Protein AF-A0A3C0QRK4-F1 (afdb_monomer_lite)

Secondary structure (DSSP, 8-state):
-PPPPPPPPPPPPPPPPPPPPPP-PPPPPPPPPPPTT--HHHHHHHHHHHHHHHHHTTSS--

pLDDT: mean 86.59, std 7.75, range [59.94, 97.0]

Structure (mmCIF, N/CA/C/O backbone):
data_AF-A0A3C0QRK4-F1
#
_entry.id   AF-A0A3C0QRK4-F1
#
loop_
_atom_site.group_PDB
_atom_site.id
_atom_site.type_symbol
_atom_site.label_atom_id
_atom_site.label_alt_id
_atom_site.label_comp_id
_atom_site.label_a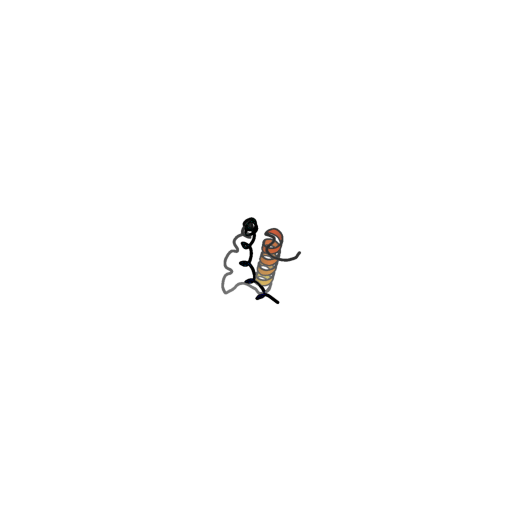sym_id
_atom_site.label_entity_id
_atom_site.label_seq_id
_atom_site.pdbx_PDB_ins_code
_atom_site.Cartn_x
_atom_site.Cartn_y
_atom_site.Cartn_z
_atom_site.occupancy
_atom_site.B_iso_or_equiv
_atom_site.auth_seq_id
_atom_site.auth_comp_id
_atom_site.auth_asym_id
_atom_site.auth_atom_id
_atom_site.pdbx_PDB_model_num
ATOM 1 N N . THR A 1 1 ? -17.655 -0.598 72.606 1.00 70.62 1 THR A N 1
ATOM 2 C CA . THR A 1 1 ? -17.752 -0.038 71.240 1.00 70.62 1 THR A CA 1
ATOM 3 C C . THR A 1 1 ? -17.751 -1.207 70.272 1.00 70.62 1 THR A C 1
ATOM 5 O O . THR A 1 1 ? -16.938 -2.104 70.444 1.00 70.62 1 THR A O 1
ATOM 8 N N . GLY A 1 2 ? -18.758 -1.298 69.398 1.00 59.94 2 GLY A N 1
ATOM 9 C CA . GLY A 1 2 ? -19.032 -2.490 68.576 1.00 59.94 2 GLY A CA 1
ATOM 10 C C . GLY A 1 2 ? -18.126 -2.620 67.347 1.00 59.94 2 GLY A C 1
ATOM 11 O O . GLY A 1 2 ? -17.542 -1.632 66.911 1.00 59.94 2 GLY A O 1
ATOM 12 N N . ALA A 1 3 ? -18.009 -3.840 66.813 1.00 69.25 3 ALA A N 1
ATOM 13 C CA . ALA A 1 3 ? -17.183 -4.161 65.650 1.00 69.25 3 ALA A CA 1
ATOM 14 C C . ALA A 1 3 ? -17.622 -3.380 64.396 1.00 69.25 3 ALA A C 1
ATOM 16 O O . ALA A 1 3 ? -18.809 -3.333 64.074 1.00 69.25 3 ALA A O 1
ATOM 17 N N . THR A 1 4 ? -16.661 -2.787 63.686 1.00 78.88 4 THR A N 1
ATOM 18 C CA . THR A 1 4 ? -16.875 -2.199 62.357 1.00 78.88 4 THR A CA 1
ATOM 19 C C . THR A 1 4 ? -17.386 -3.283 61.402 1.00 78.88 4 THR A C 1
ATOM 21 O O . THR A 1 4 ? -16.794 -4.358 61.319 1.00 78.88 4 THR A O 1
ATOM 24 N N . GLY A 1 5 ? -18.505 -3.023 60.719 1.00 77.12 5 GLY A N 1
ATOM 25 C CA . GLY A 1 5 ? -19.115 -3.964 59.775 1.00 77.12 5 GLY A CA 1
ATOM 26 C C . GLY A 1 5 ? -18.257 -4.205 58.527 1.00 77.12 5 GLY A C 1
ATOM 27 O O . GLY A 1 5 ? -17.384 -3.403 58.202 1.00 77.12 5 GLY A O 1
ATOM 28 N N . ALA A 1 6 ? -18.509 -5.317 57.832 1.00 79.69 6 ALA A N 1
ATOM 29 C CA . ALA A 1 6 ? -17.793 -5.676 56.610 1.00 79.69 6 ALA A CA 1
ATOM 30 C C . ALA A 1 6 ? -18.014 -4.639 55.492 1.00 79.69 6 ALA A C 1
ATOM 32 O O . ALA A 1 6 ? -19.137 -4.178 55.280 1.00 79.69 6 ALA A O 1
ATOM 33 N N . THR A 1 7 ? -16.947 -4.299 54.764 1.00 81.75 7 THR A N 1
ATOM 34 C CA . THR A 1 7 ? -17.023 -3.500 53.533 1.00 81.75 7 THR A CA 1
ATOM 35 C C . THR A 1 7 ? -17.919 -4.209 52.511 1.00 81.75 7 THR A C 1
ATOM 37 O O . THR A 1 7 ? -17.818 -5.424 52.342 1.00 81.75 7 THR A O 1
ATOM 40 N N . GLY A 1 8 ? -18.818 -3.463 51.862 1.00 80.38 8 GLY A N 1
ATOM 41 C CA . GLY A 1 8 ? -19.732 -3.998 50.846 1.00 80.38 8 GLY A CA 1
ATOM 42 C C . GLY A 1 8 ? -19.007 -4.502 49.593 1.00 80.38 8 GLY A C 1
ATOM 43 O O . GLY A 1 8 ? -17.854 -4.153 49.361 1.00 80.38 8 GLY A O 1
ATOM 44 N N . ALA A 1 9 ? -19.686 -5.329 48.794 1.00 83.69 9 ALA A N 1
ATOM 45 C CA . ALA A 1 9 ? -19.137 -5.857 47.546 1.00 83.69 9 ALA A CA 1
ATOM 46 C C . ALA A 1 9 ? -18.873 -4.740 46.519 1.00 83.69 9 ALA A C 1
ATOM 48 O O . ALA A 1 9 ? -19.660 -3.796 46.413 1.00 83.69 9 ALA A O 1
ATOM 49 N N . ASP A 1 10 ? -17.797 -4.883 45.743 1.00 83.25 10 ASP A N 1
ATOM 50 C CA . ASP A 1 10 ? -17.504 -3.998 44.616 1.00 83.25 10 ASP A CA 1
ATOM 51 C C . ASP A 1 10 ? -18.646 -4.051 43.583 1.00 83.25 10 ASP A C 1
ATOM 53 O O . ASP A 1 10 ? -19.218 -5.109 43.305 1.00 83.25 10 ASP A O 1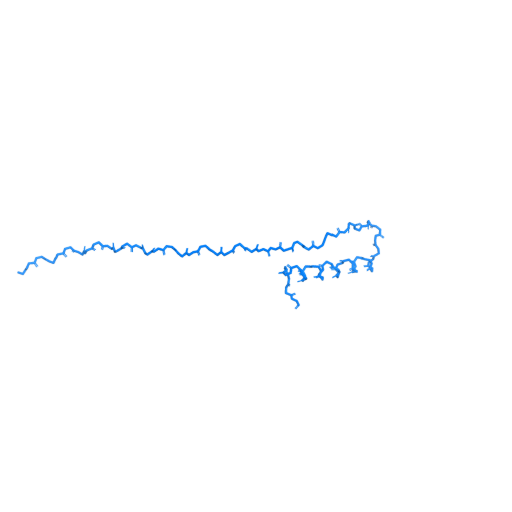
ATOM 57 N N . GLY A 1 11 ? -19.013 -2.890 43.035 1.00 83.38 11 GLY A N 1
ATOM 58 C CA . GLY A 1 11 ? -20.109 -2.770 42.072 1.00 83.38 11 GLY A CA 1
ATOM 59 C C . GLY A 1 11 ? -19.808 -3.436 40.723 1.00 83.38 11 GLY A C 1
ATOM 60 O O . GLY A 1 11 ? -18.654 -3.651 40.357 1.00 83.38 11 GLY A O 1
ATOM 61 N N . ALA A 1 12 ? -20.857 -3.736 39.952 1.00 86.19 12 ALA A N 1
ATOM 62 C CA . ALA A 1 12 ? -20.706 -4.314 38.618 1.00 86.19 12 ALA A CA 1
ATOM 63 C C . ALA A 1 12 ? -19.935 -3.370 37.674 1.00 86.19 12 ALA A C 1
ATOM 65 O O . ALA A 1 12 ? -20.203 -2.167 37.626 1.00 86.19 12 ALA A O 1
ATOM 66 N N . THR A 1 13 ? -19.001 -3.918 36.892 1.00 85.38 13 THR A N 1
ATOM 67 C CA . THR A 1 13 ? -18.342 -3.193 35.796 1.00 85.38 13 THR A CA 1
ATOM 68 C C . THR A 1 13 ? -19.383 -2.749 34.760 1.00 85.38 13 THR A C 1
ATOM 70 O O . THR A 1 13 ? -20.301 -3.503 34.439 1.00 85.38 13 THR A O 1
ATOM 73 N N . GLY A 1 14 ? -19.257 -1.519 34.251 1.00 87.69 14 GLY A N 1
ATOM 74 C CA . GLY A 1 14 ? -20.17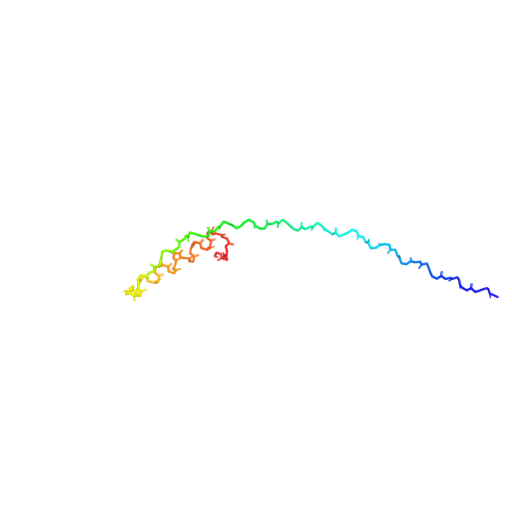5 -0.959 33.254 1.00 87.69 14 GLY A CA 1
ATOM 75 C C . GLY A 1 14 ? -20.138 -1.684 31.897 1.00 87.69 14 GLY A C 1
ATOM 76 O O . GLY A 1 14 ? -19.266 -2.524 31.665 1.00 87.69 14 GLY A O 1
ATOM 77 N N . PRO A 1 15 ? -21.070 -1.363 30.980 1.00 91.88 15 PRO A N 1
ATOM 78 C CA . PRO A 1 15 ? -21.116 -1.993 29.665 1.00 91.88 15 PRO A CA 1
ATOM 79 C C . PRO A 1 15 ? -19.855 -1.683 28.846 1.00 91.88 15 PRO A C 1
ATOM 81 O O . PRO A 1 15 ? -19.336 -0.566 28.875 1.00 91.88 15 PRO A O 1
ATOM 84 N N . THR A 1 16 ? -19.380 -2.665 28.079 1.00 88.25 16 THR A N 1
ATOM 85 C CA . THR A 1 16 ? -18.346 -2.458 27.055 1.00 88.25 16 THR A CA 1
ATOM 86 C C . THR A 1 16 ? -18.876 -1.533 25.951 1.00 88.25 16 THR A C 1
ATOM 88 O O . THR A 1 16 ? -20.041 -1.629 25.568 1.00 88.25 16 THR A O 1
ATOM 91 N N . GLY A 1 17 ? -18.032 -0.626 25.445 1.00 89.94 17 GLY A N 1
ATOM 92 C CA . GLY A 1 17 ? -18.386 0.279 24.345 1.00 89.94 17 GLY A CA 1
ATOM 93 C C . GLY A 1 17 ? -18.620 -0.444 23.012 1.00 89.94 17 GLY A C 1
ATOM 94 O O . GLY A 1 17 ? -18.259 -1.609 22.853 1.00 89.94 17 GLY A O 1
ATOM 95 N N . ALA A 1 18 ? -19.219 0.254 22.045 1.00 90.44 18 ALA A N 1
ATOM 96 C CA . ALA A 1 18 ? -19.455 -0.292 20.710 1.00 90.44 18 ALA A CA 1
ATOM 97 C C . ALA A 1 18 ? -18.136 -0.586 19.971 1.00 90.44 18 ALA A C 1
ATOM 99 O O . ALA A 1 18 ? -17.188 0.199 20.041 1.00 90.44 18 ALA A O 1
ATOM 100 N N . THR A 1 19 ? -18.093 -1.694 19.230 1.00 89.19 19 THR A N 1
ATOM 101 C CA . THR A 1 19 ? -17.033 -1.968 18.251 1.00 89.19 19 THR A CA 1
ATOM 102 C C . THR A 1 19 ? -17.042 -0.884 17.167 1.00 89.19 19 THR A C 1
ATOM 104 O O . THR A 1 19 ? -18.111 -0.439 16.749 1.00 89.19 19 THR A O 1
ATOM 107 N N . GLY A 1 20 ? -15.861 -0.437 16.730 1.00 86.44 20 GLY A N 1
ATOM 108 C CA . GLY A 1 20 ? -15.736 0.536 15.641 1.00 86.44 20 GLY A CA 1
ATOM 109 C C . GLY A 1 20 ? -16.276 -0.001 14.311 1.00 86.44 20 GLY A C 1
ATOM 110 O O . GLY A 1 20 ? -16.386 -1.211 14.131 1.00 86.44 20 GLY A O 1
ATOM 111 N N . ALA A 1 21 ? -16.616 0.901 13.388 1.00 87.00 21 ALA A N 1
ATOM 112 C CA . ALA A 1 21 ? -17.013 0.518 12.037 1.00 87.00 21 ALA A CA 1
ATOM 113 C C . ALA A 1 21 ? -15.845 -0.147 11.291 1.00 87.00 21 ALA A C 1
ATOM 115 O O . ALA A 1 21 ? -14.693 0.265 11.454 1.00 87.00 21 ALA A O 1
ATOM 116 N N . ASP A 1 22 ? -16.151 -1.136 10.452 1.00 85.44 22 ASP A N 1
ATOM 117 C CA . ASP A 1 22 ? -15.170 -1.704 9.532 1.00 85.44 22 ASP A CA 1
ATOM 118 C C . ASP A 1 22 ? -14.691 -0.621 8.556 1.00 85.44 22 ASP A C 1
ATOM 120 O O . ASP A 1 22 ? -15.480 0.177 8.044 1.00 85.44 22 ASP A O 1
ATOM 124 N N . ALA A 1 23 ? -13.385 -0.583 8.299 1.00 76.56 23 ALA A N 1
ATOM 125 C CA . ALA A 1 23 ? -12.829 0.301 7.287 1.00 76.56 23 ALA A CA 1
ATOM 126 C C . ALA A 1 23 ? -13.099 -0.282 5.892 1.00 76.56 23 ALA A C 1
ATOM 128 O O . ALA A 1 23 ? -12.660 -1.389 5.575 1.00 76.56 23 ALA A O 1
ATOM 129 N N . GLU A 1 24 ? -13.801 0.472 5.047 1.00 77.50 24 GLU A N 1
ATOM 130 C CA . GLU A 1 24 ? -13.981 0.125 3.640 1.00 77.50 24 GLU A CA 1
ATOM 131 C C . GLU A 1 24 ? -12.781 0.644 2.838 1.00 77.50 24 GLU A C 1
ATOM 133 O O . GLU A 1 24 ? -12.617 1.846 2.632 1.00 77.50 24 GLU A O 1
ATOM 138 N N . PHE A 1 25 ? -11.917 -0.270 2.396 1.00 74.75 25 PHE A N 1
ATOM 139 C CA . PHE A 1 25 ? -10.816 0.058 1.494 1.00 74.75 25 PHE A CA 1
ATOM 140 C C . PHE A 1 25 ? -11.217 -0.287 0.064 1.00 74.75 25 PHE A C 1
ATOM 142 O O . PHE A 1 25 ? -11.503 -1.445 -0.241 1.00 74.75 25 PHE A O 1
ATOM 149 N N . THR A 1 26 ? -11.184 0.697 -0.835 1.00 79.25 26 THR A N 1
ATOM 150 C CA . THR A 1 26 ? -11.233 0.414 -2.274 1.00 79.25 26 THR A CA 1
ATOM 151 C C . THR A 1 26 ? -9.831 -0.005 -2.721 1.00 79.25 26 THR A C 1
ATOM 153 O O . THR A 1 26 ? -8.903 0.791 -2.575 1.00 79.25 26 THR A O 1
ATOM 156 N N . PRO A 1 27 ? -9.622 -1.226 -3.249 1.00 75.62 27 PRO A N 1
ATOM 157 C CA . PRO A 1 27 ? -8.301 -1.646 -3.699 1.00 75.62 27 PRO A CA 1
ATOM 158 C C . PRO A 1 27 ? -7.742 -0.708 -4.775 1.00 75.62 27 PRO A C 1
ATOM 160 O O . PRO A 1 27 ? -8.463 -0.280 -5.678 1.00 75.62 27 PRO A O 1
ATOM 163 N N . ALA A 1 28 ? -6.440 -0.423 -4.706 1.00 78.25 28 ALA A N 1
ATOM 164 C CA . ALA A 1 28 ? -5.752 0.290 -5.775 1.00 78.25 28 ALA A CA 1
ATOM 165 C C . ALA A 1 28 ? -5.782 -0.516 -7.087 1.00 78.25 28 ALA A C 1
ATOM 167 O O . ALA A 1 28 ? -5.898 -1.744 -7.087 1.00 78.25 28 ALA A O 1
ATOM 168 N N . ALA A 1 29 ? -5.655 0.187 -8.216 1.00 81.12 29 ALA A N 1
ATOM 169 C CA . ALA A 1 29 ? -5.627 -0.437 -9.535 1.00 81.12 29 ALA A CA 1
ATOM 170 C C . ALA A 1 29 ? -4.515 -1.498 -9.640 1.00 81.12 29 ALA A C 1
ATOM 172 O O . ALA A 1 29 ? -3.395 -1.293 -9.169 1.00 81.12 29 ALA A O 1
ATOM 173 N N . ALA A 1 30 ? -4.820 -2.627 -10.288 1.00 81.88 30 ALA A N 1
ATOM 174 C CA . ALA A 1 30 ? -3.846 -3.689 -10.511 1.00 81.88 30 ALA A CA 1
ATOM 175 C C . ALA A 1 30 ? -2.696 -3.201 -11.403 1.00 81.88 30 ALA A C 1
ATOM 177 O O . ALA A 1 30 ? -2.911 -2.556 -12.431 1.00 81.88 30 ALA A O 1
ATOM 178 N N . VAL A 1 31 ? -1.468 -3.549 -11.023 1.00 85.12 31 VAL A N 1
ATOM 179 C CA . VAL A 1 31 ? -0.258 -3.127 -11.730 1.00 85.12 31 VAL A CA 1
ATOM 180 C C . VAL A 1 31 ? 0.256 -4.293 -12.558 1.00 85.12 31 VAL A C 1
ATOM 182 O O . VAL A 1 31 ? 0.521 -5.373 -12.031 1.00 85.12 31 VAL A O 1
ATOM 185 N N . ALA A 1 32 ? 0.415 -4.076 -13.861 1.00 88.00 32 ALA A N 1
ATOM 186 C CA . ALA A 1 32 ? 0.997 -5.078 -14.740 1.00 88.00 32 ALA A CA 1
ATOM 187 C C . ALA A 1 32 ? 2.472 -5.327 -14.391 1.00 88.00 32 ALA A C 1
ATOM 189 O O . ALA A 1 32 ? 3.230 -4.397 -14.104 1.00 88.00 32 ALA A O 1
ATOM 190 N N . THR A 1 33 ? 2.889 -6.590 -14.457 1.00 91.75 33 THR A N 1
ATOM 191 C CA . THR A 1 33 ? 4.283 -6.975 -14.242 1.00 91.75 33 THR A CA 1
ATOM 192 C C . THR A 1 33 ? 5.153 -6.383 -15.344 1.00 91.75 33 THR A C 1
ATOM 194 O O . THR A 1 33 ? 4.850 -6.514 -16.531 1.00 91.75 33 THR A O 1
ATOM 197 N N . LEU A 1 34 ? 6.250 -5.734 -14.957 1.00 94.38 34 LEU A N 1
ATOM 198 C CA . LEU A 1 34 ? 7.228 -5.257 -15.923 1.00 94.38 34 LEU A CA 1
ATOM 199 C C . LEU A 1 34 ? 8.101 -6.416 -16.420 1.00 94.38 34 LEU A C 1
ATOM 201 O O . LEU A 1 34 ? 8.464 -7.292 -15.630 1.00 94.38 34 LEU A O 1
ATOM 205 N N . PRO A 1 35 ? 8.479 -6.427 -17.710 1.00 93.06 35 PRO A N 1
ATOM 206 C CA . PRO A 1 35 ? 9.453 -7.386 -18.205 1.00 93.06 35 PRO A CA 1
ATOM 207 C C . PRO A 1 35 ? 10.815 -7.138 -17.541 1.00 93.06 35 PRO A C 1
ATOM 209 O O . PRO A 1 35 ? 11.171 -6.000 -17.246 1.00 93.06 35 PRO A O 1
ATOM 212 N N . VAL A 1 36 ? 11.625 -8.186 -17.378 1.00 92.69 36 VAL A N 1
ATOM 213 C CA . VAL A 1 36 ? 12.971 -8.088 -16.765 1.00 92.69 36 VAL A CA 1
ATOM 214 C C . VAL A 1 36 ? 13.961 -7.229 -17.565 1.00 92.69 36 VAL A C 1
ATOM 216 O O . VAL A 1 36 ? 15.027 -6.884 -17.072 1.00 92.69 36 VAL A O 1
ATOM 219 N N . ILE A 1 37 ? 13.594 -6.867 -18.795 1.00 94.19 37 ILE A N 1
ATOM 220 C CA . ILE A 1 37 ? 14.333 -5.956 -19.677 1.00 94.19 37 ILE A CA 1
ATOM 221 C C . ILE A 1 37 ? 13.801 -4.514 -19.629 1.00 94.19 37 ILE A C 1
ATOM 223 O O . ILE A 1 37 ? 14.189 -3.689 -20.455 1.00 94.19 37 ILE A O 1
ATOM 227 N N . ALA A 1 38 ? 12.861 -4.209 -18.728 1.00 96.25 38 ALA A N 1
ATOM 228 C CA . ALA A 1 38 ? 12.290 -2.875 -18.617 1.00 96.25 38 ALA A CA 1
ATOM 229 C C . ALA A 1 38 ? 13.383 -1.839 -18.333 1.00 96.25 38 ALA A C 1
ATOM 231 O O . ALA A 1 38 ? 14.256 -2.028 -17.487 1.00 96.25 38 ALA A O 1
ATOM 232 N N . SER A 1 39 ? 13.311 -0.718 -19.047 1.00 96.75 39 SER A N 1
ATOM 233 C CA . SER A 1 39 ? 14.243 0.385 -18.846 1.00 96.75 39 SER A CA 1
ATOM 234 C C . SER A 1 39 ? 14.013 1.059 -17.489 1.00 96.75 39 SER A C 1
ATOM 236 O O . SER A 1 39 ? 12.889 1.085 -16.982 1.00 96.75 39 SER A O 1
ATOM 238 N N . VAL A 1 40 ? 15.058 1.675 -16.927 1.00 96.62 40 VAL A N 1
ATOM 239 C CA . VAL A 1 40 ? 14.946 2.464 -15.687 1.00 96.62 40 VAL A CA 1
ATOM 240 C C . VAL A 1 40 ? 13.844 3.538 -15.785 1.00 96.62 40 VAL A C 1
ATOM 242 O O . VAL A 1 40 ? 13.024 3.607 -14.86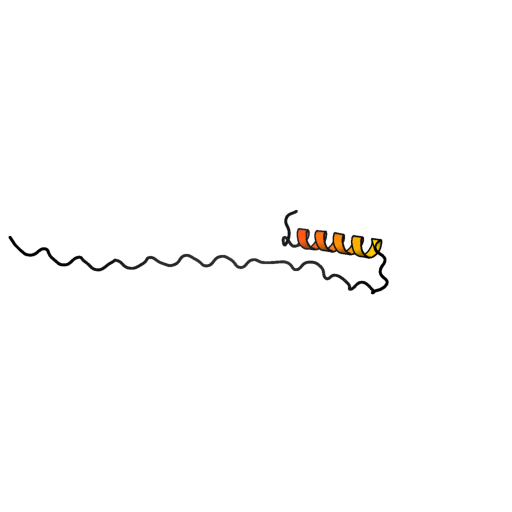9 1.00 96.62 40 VAL A O 1
ATOM 245 N N . PRO A 1 41 ? 13.716 4.310 -16.887 1.00 97.00 41 PRO A N 1
ATOM 246 C CA . PRO A 1 41 ? 12.589 5.231 -17.058 1.00 97.00 41 PRO A CA 1
ATOM 247 C C . PRO A 1 41 ? 11.208 4.562 -16.978 1.00 97.00 41 PRO A C 1
ATOM 249 O O . PRO A 1 41 ? 10.294 5.109 -16.365 1.00 97.00 41 PRO A O 1
ATOM 252 N N . THR A 1 42 ? 11.049 3.366 -17.554 1.00 95.25 42 THR A N 1
ATOM 253 C CA . THR A 1 42 ? 9.788 2.603 -17.497 1.00 95.25 42 THR A CA 1
ATOM 254 C C . THR A 1 42 ? 9.444 2.191 -16.067 1.00 95.25 42 THR A C 1
ATOM 256 O O . THR A 1 42 ? 8.289 2.300 -15.657 1.00 95.25 42 THR A O 1
ATOM 259 N N . VAL A 1 43 ? 10.443 1.746 -15.301 1.00 95.06 43 VAL A N 1
ATOM 260 C CA . VAL A 1 43 ? 10.269 1.373 -13.892 1.00 95.06 43 VAL A CA 1
ATOM 261 C C . VAL A 1 43 ? 9.843 2.585 -13.066 1.00 95.06 43 VAL A C 1
ATOM 263 O O . VAL A 1 43 ? 8.860 2.496 -12.336 1.00 95.06 43 VAL A O 1
ATOM 266 N N . ILE A 1 44 ? 10.511 3.732 -13.232 1.00 96.19 44 ILE A N 1
ATOM 267 C CA . ILE A 1 44 ? 10.158 4.979 -12.531 1.00 96.19 44 ILE A CA 1
ATOM 268 C C . ILE A 1 44 ? 8.710 5.382 -12.830 1.00 96.19 44 ILE A C 1
ATOM 270 O O . ILE A 1 44 ? 7.956 5.691 -11.909 1.00 96.19 44 ILE A O 1
ATOM 274 N N . ALA A 1 45 ? 8.300 5.338 -14.101 1.00 94.81 45 ALA A N 1
ATOM 275 C CA . ALA A 1 45 ? 6.933 5.670 -14.490 1.00 94.81 45 ALA A CA 1
ATOM 276 C C . ALA A 1 45 ? 5.903 4.761 -13.799 1.00 94.81 45 ALA A C 1
ATOM 278 O O . ALA A 1 45 ? 4.948 5.263 -13.208 1.00 94.81 45 ALA A O 1
ATOM 279 N N . LYS A 1 46 ? 6.118 3.437 -13.799 1.00 93.62 46 LYS A N 1
ATOM 280 C CA . LYS A 1 46 ? 5.218 2.505 -13.101 1.00 93.62 46 LYS A CA 1
ATOM 281 C C . LYS A 1 46 ? 5.204 2.722 -11.589 1.00 93.62 46 LYS A C 1
ATOM 283 O O . LYS A 1 46 ? 4.137 2.656 -10.995 1.00 93.62 46 LYS A O 1
ATOM 288 N N . VAL A 1 47 ? 6.347 3.007 -10.964 1.00 94.38 47 VAL A N 1
ATOM 289 C CA . VAL A 1 47 ? 6.403 3.298 -9.521 1.00 94.38 47 VAL A CA 1
ATOM 290 C C . VAL A 1 47 ? 5.595 4.552 -9.180 1.00 94.38 47 VAL A C 1
ATOM 292 O O . VAL A 1 47 ? 4.826 4.536 -8.223 1.00 94.38 47 VAL A O 1
ATOM 295 N N . ASN A 1 48 ? 5.693 5.612 -9.984 1.00 94.50 48 ASN A N 1
ATOM 296 C CA . ASN A 1 48 ? 4.898 6.822 -9.769 1.00 94.50 48 ASN A CA 1
ATOM 297 C C . ASN A 1 48 ? 3.395 6.563 -9.941 1.00 94.50 48 ASN A C 1
ATOM 299 O O . ASN A 1 48 ? 2.602 7.041 -9.133 1.00 94.50 48 ASN A O 1
ATOM 303 N N . GLU A 1 49 ? 2.999 5.761 -10.933 1.00 93.31 49 GLU A N 1
ATOM 304 C CA . GLU A 1 49 ? 1.599 5.345 -11.096 1.00 93.31 49 GLU A CA 1
ATOM 305 C C . GLU A 1 49 ? 1.080 4.553 -9.889 1.00 93.31 49 GLU A C 1
ATOM 307 O O . GLU A 1 49 ? -0.040 4.798 -9.446 1.00 93.31 49 GLU A O 1
ATOM 312 N N . ILE A 1 50 ? 1.891 3.651 -9.321 1.00 92.44 50 ILE A N 1
ATOM 313 C CA . ILE A 1 50 ? 1.550 2.922 -8.089 1.00 92.44 50 ILE A CA 1
ATOM 314 C C . ILE A 1 50 ? 1.296 3.904 -6.949 1.00 92.44 50 ILE A C 1
ATOM 316 O O . ILE A 1 50 ? 0.270 3.812 -6.280 1.00 92.44 50 ILE A O 1
ATOM 320 N N . ILE A 1 51 ? 2.208 4.855 -6.735 1.00 92.69 51 ILE A N 1
ATOM 321 C CA . ILE A 1 51 ? 2.075 5.855 -5.668 1.00 92.69 51 ILE A CA 1
ATOM 322 C C . ILE A 1 51 ? 0.774 6.642 -5.845 1.00 92.69 51 ILE A C 1
ATOM 324 O O . ILE A 1 51 ? 0.024 6.817 -4.887 1.00 92.69 51 ILE A O 1
ATOM 328 N N . THR A 1 52 ? 0.463 7.074 -7.068 1.00 91.62 52 THR A N 1
ATOM 329 C CA . THR A 1 52 ? -0.802 7.754 -7.366 1.00 91.62 52 THR A CA 1
ATOM 330 C C . THR A 1 52 ? -2.011 6.862 -7.088 1.00 91.62 52 THR A C 1
ATOM 332 O O . THR A 1 52 ? -2.965 7.315 -6.460 1.00 91.62 52 THR A O 1
ATOM 335 N N . ALA A 1 53 ? -1.980 5.595 -7.505 1.00 90.38 53 ALA A N 1
ATOM 336 C CA . ALA A 1 53 ? -3.078 4.662 -7.274 1.00 90.38 53 ALA A CA 1
ATOM 337 C C . ALA A 1 53 ? -3.322 4.415 -5.777 1.00 90.38 53 ALA A C 1
ATOM 339 O O . ALA A 1 53 ? -4.471 4.369 -5.347 1.00 90.38 53 ALA A O 1
ATOM 340 N N . LEU A 1 54 ? -2.259 4.311 -4.975 1.00 90.69 54 LEU A N 1
ATOM 341 C CA . LEU A 1 54 ? -2.354 4.111 -3.528 1.00 90.69 54 LEU A CA 1
ATOM 342 C C . LEU A 1 54 ? -2.864 5.357 -2.791 1.00 90.69 54 LEU A C 1
ATOM 344 O O . LEU A 1 54 ? -3.679 5.225 -1.879 1.00 90.69 54 LEU A O 1
ATOM 348 N N . LYS A 1 55 ? -2.454 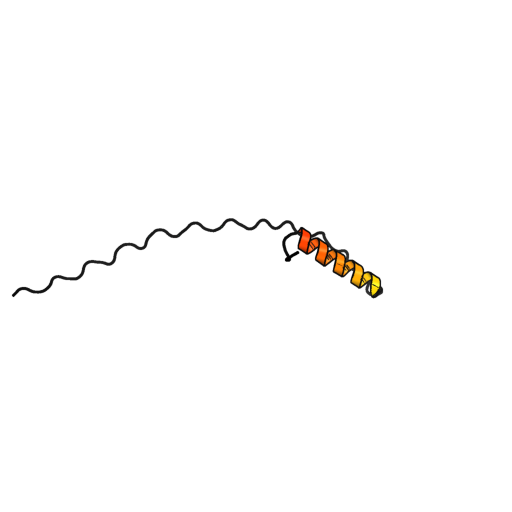6.559 -3.216 1.00 90.62 55 LYS A N 1
ATOM 349 C CA . LYS A 1 55 ? -3.020 7.823 -2.712 1.00 90.62 55 LYS A CA 1
ATOM 350 C C . LYS A 1 55 ? -4.511 7.931 -3.029 1.00 90.62 55 LYS A C 1
ATOM 352 O O . LYS A 1 55 ? -5.308 8.223 -2.145 1.00 90.62 55 LYS A O 1
ATOM 357 N N . ASN A 1 56 ? -4.902 7.620 -4.265 1.00 87.69 56 ASN A N 1
ATOM 358 C CA . ASN A 1 56 ? -6.307 7.636 -4.682 1.00 87.69 56 ASN A CA 1
ATOM 359 C C . ASN A 1 56 ? -7.155 6.593 -3.938 1.00 87.69 56 ASN A C 1
ATOM 361 O O . ASN A 1 56 ? -8.342 6.813 -3.724 1.00 87.69 56 ASN A O 1
ATOM 365 N N . ALA A 1 57 ? -6.550 5.473 -3.536 1.00 88.00 57 ALA A N 1
ATOM 366 C CA . ALA A 1 57 ? -7.188 4.441 -2.721 1.00 88.00 57 ALA A CA 1
ATOM 367 C C . ALA A 1 57 ? -7.288 4.807 -1.225 1.00 88.00 57 ALA A C 1
ATOM 369 O O . ALA A 1 57 ? -7.822 4.022 -0.446 1.00 88.00 57 ALA A O 1
ATOM 370 N N . GLY A 1 58 ? -6.755 5.960 -0.798 1.00 88.38 58 GLY A N 1
ATOM 371 C CA . GLY A 1 58 ? -6.732 6.367 0.611 1.00 88.38 58 GLY A CA 1
ATOM 372 C C . GLY A 1 58 ? -5.791 5.529 1.485 1.00 88.38 58 GLY A C 1
ATOM 373 O O . GLY A 1 58 ? -5.898 5.555 2.706 1.00 88.38 58 GLY A O 1
ATOM 374 N N . LEU A 1 59 ? -4.873 4.776 0.871 1.00 87.88 59 LEU A N 1
ATOM 375 C CA . LEU A 1 59 ? -3.917 3.904 1.566 1.00 87.88 59 LEU A CA 1
ATOM 376 C C . LEU A 1 59 ? -2.603 4.623 1.908 1.00 87.88 59 LEU A C 1
ATOM 378 O O . LEU A 1 59 ? -1.740 4.053 2.574 1.00 87.88 59 LEU A O 1
ATOM 382 N N . MET A 1 60 ? -2.426 5.854 1.421 1.00 88.75 60 MET A N 1
ATOM 383 C CA . MET A 1 60 ? -1.253 6.695 1.647 1.00 88.75 60 MET A CA 1
ATOM 384 C C . MET A 1 60 ? -1.678 8.155 1.809 1.00 88.75 60 MET A C 1
ATOM 386 O O . MET A 1 60 ? -2.580 8.613 1.110 1.00 88.75 60 MET A O 1
ATOM 390 N N . GLU A 1 61 ? -0.981 8.887 2.679 1.00 81.19 61 GLU A N 1
ATOM 391 C CA . GLU A 1 61 ? -1.110 10.344 2.795 1.00 81.19 61 GLU A CA 1
ATOM 392 C C . GLU A 1 61 ? -0.787 11.025 1.450 1.00 81.19 61 GLU A C 1
ATOM 394 O O . GLU A 1 61 ? 0.125 10.608 0.716 1.00 81.19 61 GLU A O 1
ATOM 399 N N . THR A 1 62 ? -1.566 12.054 1.111 1.00 74.75 62 THR A N 1
ATOM 400 C CA . THR A 1 62 ? -1.477 12.773 -0.171 1.00 74.75 62 THR A CA 1
ATOM 401 C C . THR A 1 62 ? -0.304 13.731 -0.231 1.00 74.75 62 THR A C 1
ATOM 403 O O . THR A 1 62 ? -0.158 14.536 0.710 1.00 74.75 62 THR A O 1
#

Radius of gyration: 29.27 Å; chains: 1; bounding box: 36×21×91 Å

Sequence (62 aa):
TGATGATGADGATGPTGATGADAEFTPAAAVATLPVIASVPT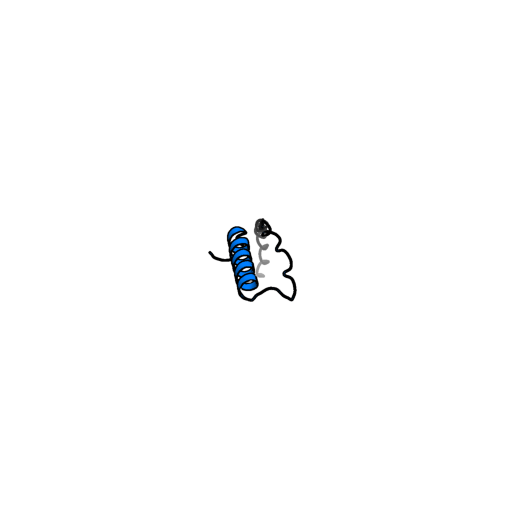VIAKVNEIITALKNAGLMET

Foldseek 3Di:
DDDDDDDDDDDDDDDDDDDDDDDDFDDFDDQDDDDPPDDPVRVVVSVVSVVVSCVVRVNDDD